Protein AF-A0A529QD06-F1 (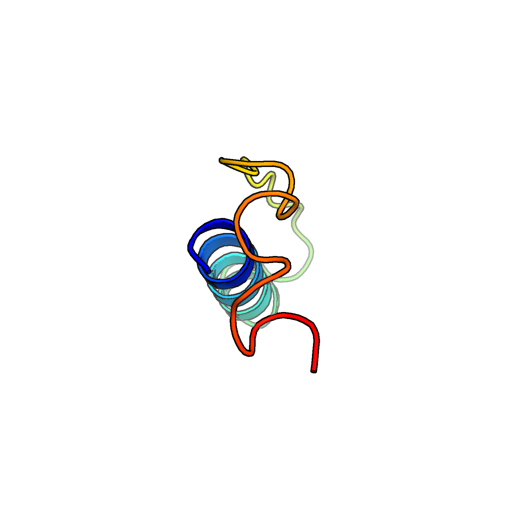afdb_monomer)

pLDDT: mean 86.55, std 9.95, range [59.44, 97.06]

Structure (mmCIF, N/CA/C/O backbone):
data_AF-A0A529QD06-F1
#
_entry.id   AF-A0A529QD06-F1
#
loop_
_atom_site.group_PDB
_atom_site.id
_atom_site.type_symbol
_atom_site.label_atom_id
_atom_site.label_alt_id
_atom_site.label_comp_id
_atom_site.label_asym_id
_atom_site.label_entity_id
_atom_site.label_seq_id
_atom_site.pdbx_PDB_ins_code
_atom_site.Cartn_x
_atom_site.Cartn_y
_atom_site.Cartn_z
_atom_site.occupancy
_atom_site.B_iso_or_equiv
_atom_site.auth_seq_id
_atom_site.auth_comp_id
_atom_site.auth_asym_id
_atom_site.auth_atom_id
_atom_site.pdbx_PDB_model_num
ATOM 1 N N . PHE A 1 1 ? 6.930 -3.492 -9.351 1.00 66.88 1 PHE A N 1
ATOM 2 C CA . PHE A 1 1 ? 5.593 -4.055 -9.030 1.00 66.88 1 PHE A CA 1
ATOM 3 C C . PHE A 1 1 ? 5.306 -4.240 -7.528 1.00 66.88 1 PHE A C 1
ATOM 5 O O . PHE A 1 1 ? 4.185 -3.958 -7.126 1.00 66.88 1 PHE A O 1
ATOM 12 N N . SER A 1 2 ? 6.264 -4.669 -6.684 1.00 77.88 2 SER A N 1
ATOM 13 C CA . SER A 1 2 ? 6.031 -5.015 -5.256 1.00 77.88 2 SER A CA 1
ATOM 14 C C . SER A 1 2 ? 5.301 -3.940 -4.418 1.00 77.88 2 SER A C 1
ATOM 16 O O . SER A 1 2 ? 4.307 -4.239 -3.761 1.00 77.88 2 SER A O 1
ATOM 18 N N . SER A 1 3 ? 5.701 -2.666 -4.515 1.00 83.06 3 SER A N 1
ATOM 19 C CA . SER A 1 3 ? 5.060 -1.57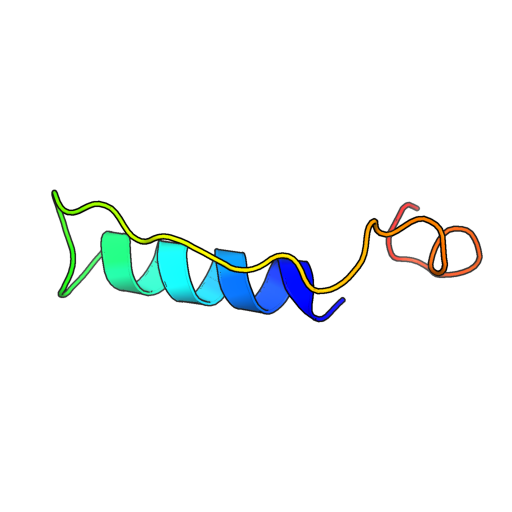1 -3.766 1.00 83.06 3 SER A CA 1
ATOM 20 C C . SER A 1 3 ? 3.561 -1.406 -4.071 1.00 83.06 3 SER A C 1
ATOM 22 O O . SER A 1 3 ? 2.777 -1.121 -3.169 1.00 83.06 3 SER A O 1
ATOM 24 N N . GLY A 1 4 ? 3.141 -1.625 -5.324 1.00 86.06 4 GLY A N 1
ATOM 25 C CA . GLY A 1 4 ? 1.730 -1.543 -5.720 1.00 86.06 4 GLY A CA 1
ATOM 26 C C . GLY A 1 4 ? 0.888 -2.684 -5.145 1.00 86.06 4 GLY A C 1
ATOM 27 O O . GLY A 1 4 ? -0.247 -2.461 -4.726 1.00 86.06 4 GLY A O 1
ATOM 28 N N . ALA A 1 5 ? 1.461 -3.887 -5.040 1.00 90.06 5 ALA A N 1
ATOM 29 C CA . ALA A 1 5 ? 0.796 -5.029 -4.416 1.00 90.06 5 ALA A CA 1
ATOM 30 C C . ALA A 1 5 ? 0.516 -4.778 -2.924 1.00 90.06 5 ALA A C 1
ATOM 32 O O . ALA A 1 5 ? -0.579 -5.079 -2.445 1.00 90.06 5 ALA A O 1
ATOM 33 N N . ASN A 1 6 ? 1.457 -4.149 -2.210 1.00 91.44 6 ASN A N 1
ATOM 34 C CA . ASN A 1 6 ? 1.275 -3.798 -0.800 1.00 91.44 6 ASN A CA 1
ATOM 35 C C . ASN A 1 6 ? 0.105 -2.818 -0.603 1.00 91.44 6 ASN A C 1
ATOM 37 O O . ASN A 1 6 ? -0.727 -3.006 0.286 1.00 91.44 6 ASN A O 1
ATOM 41 N N . VAL A 1 7 ? 0.002 -1.797 -1.462 1.00 92.25 7 VAL A N 1
ATOM 42 C CA . VAL A 1 7 ? -1.111 -0.834 -1.426 1.00 92.25 7 VAL A CA 1
ATOM 43 C C . VAL A 1 7 ? -2.437 -1.510 -1.784 1.00 92.25 7 VAL A C 1
ATOM 45 O O . VAL A 1 7 ? -3.439 -1.283 -1.108 1.00 92.25 7 VAL A O 1
ATOM 48 N N . ALA A 1 8 ? -2.459 -2.384 -2.794 1.00 93.62 8 ALA A N 1
ATOM 49 C CA . ALA A 1 8 ? -3.666 -3.115 -3.183 1.00 93.62 8 ALA A CA 1
ATOM 50 C C . ALA A 1 8 ? -4.198 -4.009 -2.048 1.00 93.62 8 ALA A C 1
ATOM 52 O O . ALA A 1 8 ? -5.405 -4.039 -1.793 1.00 93.62 8 ALA A O 1
ATOM 53 N N . ALA A 1 9 ? -3.306 -4.693 -1.325 1.00 94.06 9 ALA A N 1
ATOM 54 C CA . ALA A 1 9 ? -3.670 -5.483 -0.154 1.00 94.06 9 ALA A CA 1
ATOM 55 C C . ALA A 1 9 ? -4.233 -4.603 0.976 1.00 94.06 9 ALA A C 1
ATOM 57 O O . ALA A 1 9 ? -5.292 -4.914 1.525 1.00 94.06 9 ALA A O 1
ATOM 58 N N . ALA A 1 10 ? -3.584 -3.471 1.275 1.00 94.94 10 ALA A N 1
ATOM 59 C CA . ALA A 1 10 ? -4.066 -2.523 2.279 1.00 94.94 10 ALA A CA 1
ATOM 60 C C . ALA A 1 10 ? -5.460 -1.974 1.928 1.00 94.94 10 ALA A C 1
ATOM 62 O O . ALA A 1 10 ? -6.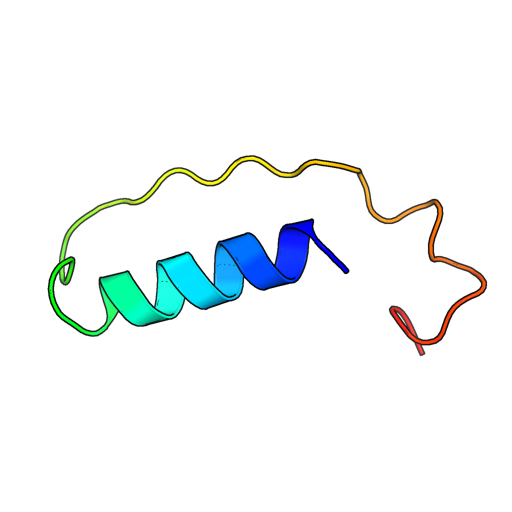350 -1.968 2.776 1.00 94.94 10 ALA A O 1
ATOM 63 N N . LEU A 1 11 ? -5.696 -1.599 0.665 1.00 95.50 11 LEU A N 1
ATOM 64 C CA . LEU A 1 11 ? -7.007 -1.146 0.190 1.00 95.50 11 LEU A CA 1
ATOM 65 C C . LEU A 1 11 ? -8.087 -2.219 0.341 1.00 95.50 11 LEU A C 1
ATOM 67 O O . LEU A 1 11 ? -9.221 -1.904 0.699 1.00 95.50 11 LEU A O 1
ATOM 71 N N . ARG A 1 12 ? -7.754 -3.489 0.087 1.00 96.31 12 ARG A N 1
ATOM 72 C CA . ARG A 1 12 ? -8.696 -4.596 0.277 1.00 96.31 12 ARG A CA 1
ATOM 73 C C . ARG A 1 12 ? -9.074 -4.772 1.749 1.00 96.31 12 ARG A C 1
ATOM 75 O O . ARG A 1 12 ? -10.251 -4.960 2.037 1.00 96.31 12 ARG A O 1
ATOM 82 N N . LEU A 1 13 ? -8.112 -4.657 2.664 1.00 96.12 13 LEU A N 1
ATOM 83 C CA . LEU A 1 13 ? -8.361 -4.734 4.108 1.00 96.12 13 LEU A CA 1
ATOM 84 C C . LEU A 1 13 ? -9.192 -3.549 4.618 1.00 96.12 13 LEU A C 1
ATOM 86 O O . LEU A 1 13 ? -10.122 -3.747 5.396 1.00 96.12 13 LEU A O 1
ATOM 90 N N . LEU A 1 14 ? -8.907 -2.334 4.139 1.00 97.06 14 LEU A N 1
ATOM 91 C CA . LEU A 1 14 ? -9.655 -1.119 4.491 1.00 97.06 14 LEU A CA 1
ATOM 92 C C . LEU A 1 14 ? -11.114 -1.145 4.017 1.00 97.06 14 LEU A C 1
ATOM 94 O O . LEU A 1 14 ? -11.951 -0.451 4.580 1.00 97.06 14 LEU A O 1
ATOM 98 N N . ARG A 1 15 ? -11.442 -1.937 2.993 1.00 95.38 15 ARG A N 1
ATOM 99 C CA . ARG A 1 15 ? -12.829 -2.136 2.539 1.00 95.38 15 ARG A CA 1
ATOM 100 C C . ARG A 1 15 ? -13.594 -3.185 3.350 1.00 95.38 15 ARG A C 1
ATOM 102 O O . ARG A 1 15 ? -14.806 -3.284 3.190 1.00 95.38 15 ARG A O 1
ATOM 109 N N . GLY A 1 16 ? -12.903 -3.974 4.170 1.00 94.19 16 GLY A N 1
ATOM 110 C CA . GLY A 1 16 ? -13.487 -5.031 4.992 1.00 94.19 16 GLY A CA 1
ATOM 111 C C . GLY A 1 16 ? -13.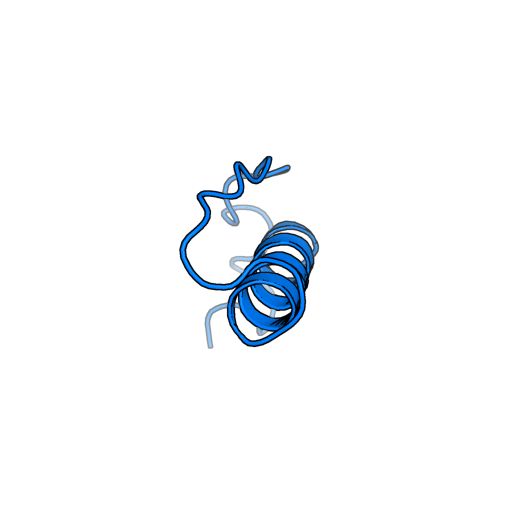110 -4.854 6.456 1.00 94.19 16 GLY A C 1
ATOM 112 O O . GLY A 1 16 ? -13.457 -3.856 7.082 1.00 94.19 16 GLY A O 1
ATOM 113 N N . ASP A 1 17 ? -12.365 -5.821 6.984 1.00 91.81 17 ASP A N 1
ATOM 114 C CA . ASP A 1 17 ? -12.055 -5.975 8.412 1.00 91.81 17 ASP A CA 1
ATOM 115 C C . ASP A 1 17 ? -11.344 -4.774 9.059 1.00 91.81 17 ASP A C 1
ATOM 117 O O . ASP A 1 17 ? -11.336 -4.625 10.284 1.00 91.81 17 ASP A O 1
ATOM 121 N N . GLN A 1 18 ? -10.707 -3.922 8.253 1.00 95.44 18 GLN A N 1
ATOM 122 C CA . GLN A 1 18 ? -10.028 -2.712 8.716 1.00 95.44 18 GLN A CA 1
ATOM 123 C C . GLN A 1 18 ? -10.742 -1.422 8.282 1.00 95.44 18 GLN A C 1
ATOM 125 O O . GLN A 1 18 ? -10.121 -0.362 8.247 1.00 95.44 18 GLN A O 1
ATOM 130 N N . SER A 1 19 ? -12.038 -1.485 7.970 1.00 95.81 19 SER A N 1
ATOM 131 C CA . SER A 1 19 ? -12.844 -0.300 7.659 1.00 95.81 19 SER A CA 1
ATOM 132 C C . SER A 1 19 ? -12.782 0.752 8.771 1.00 95.81 19 SER A C 1
ATOM 134 O O . SER A 1 19 ? -12.831 0.433 9.960 1.00 95.81 19 SER A O 1
ATOM 136 N N . GLY A 1 20 ? -12.617 2.016 8.369 1.00 95.38 20 GLY A N 1
ATOM 137 C CA . GLY A 1 20 ? -12.472 3.164 9.270 1.00 95.38 20 GLY A CA 1
ATOM 138 C C . GLY A 1 20 ? -11.114 3.284 9.973 1.00 95.38 20 GLY A C 1
ATOM 139 O O . GLY A 1 20 ? -10.928 4.207 10.763 1.00 95.38 20 GLY A O 1
ATOM 140 N N . LYS A 1 21 ? -10.162 2.381 9.708 1.00 97.06 21 LYS A N 1
ATOM 141 C CA . LYS A 1 21 ? -8.808 2.435 10.278 1.00 97.06 21 LYS A CA 1
ATOM 142 C C . LYS A 1 21 ? -7.805 3.036 9.295 1.00 97.06 21 LYS A C 1
ATOM 144 O O . LYS A 1 21 ? -8.101 3.253 8.123 1.00 97.06 21 LYS A O 1
ATOM 149 N N . THR A 1 22 ? -6.586 3.245 9.780 1.00 96.75 22 THR A N 1
ATOM 150 C CA . THR A 1 22 ? -5.441 3.679 8.975 1.00 96.75 22 THR A CA 1
ATOM 151 C C . THR A 1 22 ? -4.417 2.554 8.900 1.00 96.75 22 THR A C 1
ATOM 153 O O . THR A 1 22 ? -4.004 2.027 9.931 1.00 96.75 22 THR A O 1
ATOM 156 N N . ILE A 1 23 ? -3.989 2.198 7.686 1.00 95.69 23 ILE A N 1
ATOM 157 C CA . ILE A 1 23 ? -2.931 1.207 7.445 1.00 95.69 23 ILE A CA 1
ATOM 158 C C . ILE A 1 23 ? -1.709 1.922 6.867 1.00 95.69 23 ILE A C 1
ATOM 160 O O . ILE A 1 23 ? -1.801 2.562 5.821 1.00 95.69 23 ILE A O 1
ATOM 164 N N . ALA A 1 24 ? -0.562 1.792 7.536 1.00 95.88 24 ALA A N 1
ATOM 165 C CA . ALA A 1 24 ? 0.724 2.236 7.009 1.00 95.88 24 ALA A CA 1
ATOM 166 C C . ALA A 1 24 ? 1.316 1.160 6.088 1.00 95.88 24 ALA A C 1
ATOM 168 O O . ALA A 1 24 ? 1.292 -0.027 6.414 1.00 95.88 24 ALA A O 1
ATOM 169 N N . VAL A 1 25 ? 1.862 1.576 4.944 1.00 93.56 25 VAL A N 1
ATOM 170 C CA . VAL A 1 25 ? 2.451 0.676 3.946 1.00 93.56 25 VAL A CA 1
ATOM 171 C C . VAL A 1 25 ? 3.885 1.098 3.657 1.00 93.56 25 VAL A C 1
ATOM 173 O O . VAL A 1 25 ? 4.155 2.278 3.443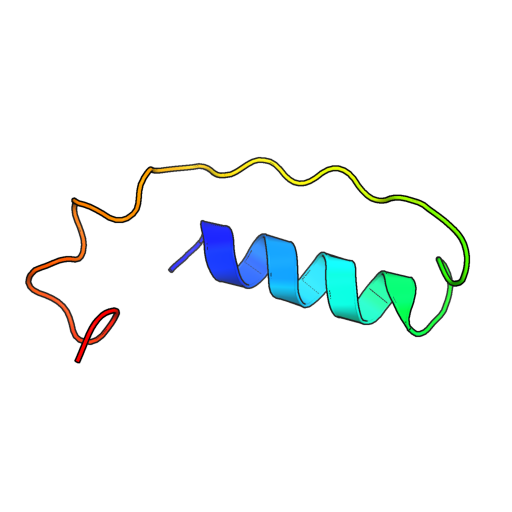 1.00 93.56 25 VAL A O 1
ATOM 176 N N . VAL A 1 26 ? 4.804 0.130 3.619 1.00 92.62 26 VAL A N 1
ATOM 177 C CA . VAL A 1 26 ? 6.194 0.366 3.214 1.00 92.62 26 VAL A CA 1
ATOM 178 C C . VAL A 1 26 ? 6.310 0.258 1.698 1.00 92.62 26 VAL A C 1
ATOM 180 O O . VAL A 1 26 ? 5.940 -0.752 1.091 1.00 92.62 26 VAL A O 1
ATOM 183 N N . ILE A 1 27 ? 6.861 1.309 1.098 1.00 90.56 27 ILE A N 1
ATOM 184 C CA . ILE A 1 27 ? 7.208 1.362 -0.318 1.00 90.56 27 ILE A CA 1
ATOM 185 C C . ILE A 1 27 ? 8.662 0.907 -0.458 1.00 90.56 27 ILE A C 1
ATOM 187 O O . ILE A 1 27 ? 9.575 1.558 0.042 1.00 90.56 27 ILE A O 1
ATOM 191 N N . CYS A 1 28 ? 8.871 -0.245 -1.098 1.00 84.19 28 CYS A N 1
ATOM 192 C CA . CYS A 1 28 ? 10.170 -0.927 -1.121 1.00 84.19 28 CYS A CA 1
ATOM 193 C C . CYS A 1 28 ? 11.158 -0.360 -2.154 1.00 84.19 28 CYS A C 1
ATOM 195 O O . CYS A 1 28 ? 12.352 -0.630 -2.068 1.00 84.19 28 CYS A O 1
ATOM 197 N N . ASP A 1 29 ? 10.677 0.383 -3.151 1.00 83.12 29 ASP A N 1
ATOM 198 C CA . ASP A 1 29 ? 11.497 1.107 -4.124 1.00 83.12 29 ASP A CA 1
ATOM 199 C C . ASP A 1 29 ? 10.696 2.265 -4.750 1.00 83.12 29 ASP A C 1
ATOM 201 O O . ASP A 1 29 ? 9.465 2.284 -4.681 1.00 83.12 29 ASP A O 1
ATOM 205 N N . SER A 1 30 ? 11.397 3.227 -5.358 1.00 79.31 30 SER A N 1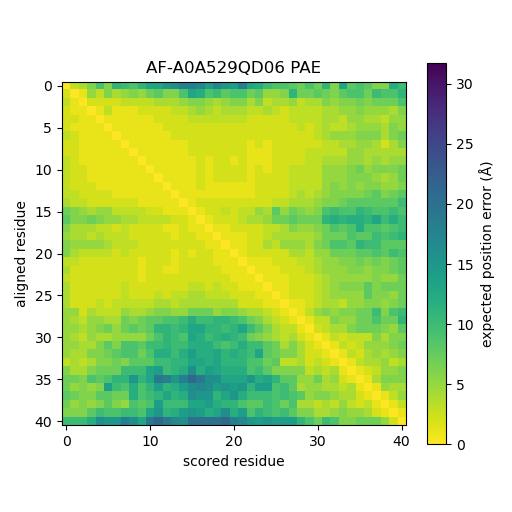
ATOM 206 C CA . SER A 1 30 ? 10.822 4.443 -5.952 1.00 79.31 30 SER A CA 1
ATOM 207 C C . SER A 1 30 ? 10.217 4.254 -7.347 1.00 79.31 30 SER A C 1
ATOM 209 O O . SER A 1 30 ? 9.809 5.224 -7.976 1.00 79.31 30 SER A O 1
ATOM 211 N N . GLY A 1 31 ? 10.186 3.035 -7.887 1.00 76.00 31 GLY A N 1
ATOM 212 C CA . GLY A 1 31 ? 9.645 2.768 -9.217 1.00 76.00 31 GLY A CA 1
ATOM 213 C C . GLY A 1 31 ? 10.564 3.134 -10.393 1.00 76.00 31 GLY A C 1
ATOM 214 O O . GLY A 1 31 ? 10.362 2.612 -11.489 1.00 76.00 31 GLY A O 1
ATOM 215 N N . LEU A 1 32 ? 11.608 3.951 -10.175 1.00 77.81 32 LEU A N 1
ATOM 216 C CA . LEU A 1 32 ? 12.531 4.413 -11.229 1.00 77.81 32 LEU A CA 1
ATOM 217 C C . LEU A 1 32 ? 13.234 3.262 -11.961 1.00 77.81 32 LEU A C 1
ATOM 219 O O . LEU A 1 32 ? 13.508 3.357 -13.152 1.00 77.81 32 LEU A O 1
ATOM 223 N N . LYS A 1 33 ? 13.485 2.141 -11.277 1.00 76.50 33 LYS A N 1
ATOM 224 C CA . LYS A 1 33 ? 14.108 0.963 -11.900 1.00 76.50 33 LYS A CA 1
ATOM 225 C C . LYS A 1 33 ? 13.195 0.218 -12.885 1.00 76.50 33 LYS A C 1
ATOM 227 O O . LYS A 1 33 ? 13.661 -0.690 -13.559 1.00 76.50 33 LYS A O 1
ATOM 232 N N . TYR A 1 34 ? 11.910 0.570 -12.952 1.00 77.56 34 TYR A N 1
ATOM 233 C CA . TYR A 1 34 ? 10.923 -0.067 -13.829 1.00 77.56 34 TYR A CA 1
ATOM 234 C C . TYR A 1 34 ? 10.526 0.817 -15.021 1.00 77.56 34 TYR A C 1
ATOM 236 O O . TYR A 1 34 ? 9.584 0.470 -15.727 1.00 77.56 34 TYR A O 1
ATOM 244 N N . LEU A 1 35 ? 11.228 1.933 -15.264 1.00 74.44 35 LEU A N 1
ATOM 245 C CA . LEU A 1 35 ? 10.971 2.822 -16.409 1.00 74.44 35 LEU A CA 1
ATOM 246 C C . LEU 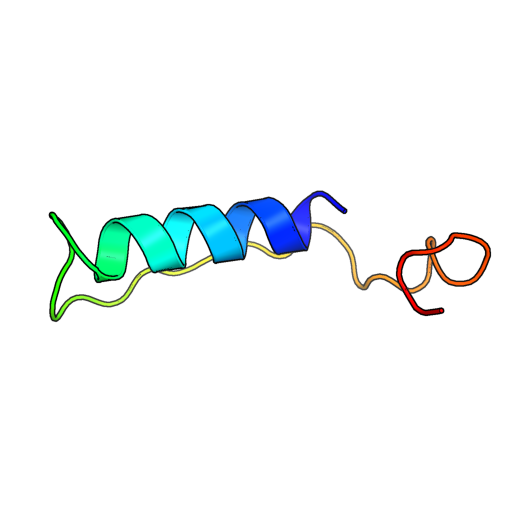A 1 35 ? 11.083 2.110 -17.767 1.00 74.44 35 LEU A C 1
ATOM 248 O O . LEU A 1 35 ? 10.415 2.504 -18.711 1.00 74.44 35 LEU A O 1
ATOM 252 N N . SER A 1 36 ? 11.885 1.046 -17.855 1.00 76.75 36 SER A N 1
ATOM 253 C CA . SER A 1 36 ? 12.037 0.224 -19.067 1.00 76.75 36 SER A CA 1
ATOM 254 C C . SER A 1 36 ? 11.087 -0.982 -19.123 1.00 76.75 36 SER A C 1
ATOM 256 O O . SER A 1 36 ? 11.312 -1.898 -19.908 1.00 76.75 36 SER A O 1
ATOM 258 N N . THR A 1 37 ? 10.083 -1.038 -18.248 1.00 80.06 37 THR A N 1
ATOM 259 C CA . THR A 1 37 ? 9.069 -2.106 -18.202 1.00 80.06 37 THR A CA 1
ATOM 260 C C . THR A 1 37 ? 7.685 -1.513 -18.421 1.00 80.06 37 THR A C 1
ATOM 262 O O . THR A 1 37 ? 7.507 -0.308 -18.255 1.00 80.06 37 THR A O 1
ATOM 265 N N . ASP A 1 38 ? 6.685 -2.363 -18.642 1.00 76.12 38 ASP A N 1
ATOM 266 C CA . ASP A 1 38 ? 5.284 -1.950 -18.818 1.00 76.12 38 ASP A CA 1
ATOM 267 C C . ASP A 1 38 ? 4.596 -1.425 -17.544 1.00 76.12 38 ASP A C 1
ATOM 269 O O . ASP A 1 38 ? 3.377 -1.420 -17.435 1.00 76.12 38 ASP A O 1
ATOM 273 N N . LEU A 1 39 ? 5.357 -1.020 -16.524 1.00 73.56 39 LEU A N 1
ATOM 274 C CA . LEU A 1 39 ? 4.781 -0.435 -15.314 1.00 73.56 39 LEU A CA 1
ATOM 275 C C . LEU A 1 39 ? 4.268 0.998 -15.542 1.00 73.56 39 LEU A C 1
ATOM 277 O O . LEU A 1 39 ? 3.420 1.455 -14.779 1.00 73.56 39 LEU A O 1
ATOM 281 N N . TRP A 1 40 ? 4.806 1.706 -16.539 1.00 68.44 40 TRP A N 1
ATOM 282 C CA . TRP A 1 40 ? 4.521 3.12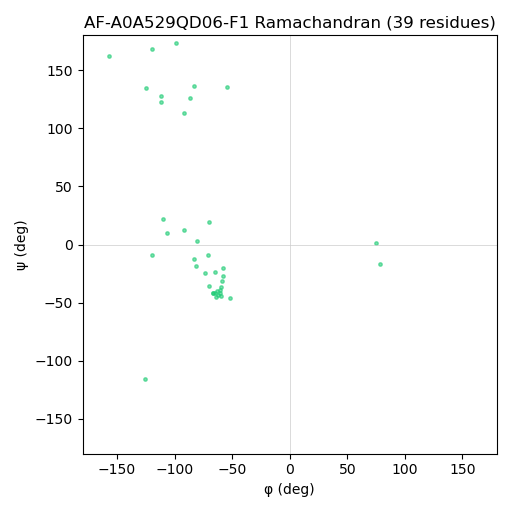5 -16.795 1.00 68.44 40 TRP A CA 1
ATOM 283 C C . TRP A 1 40 ? 3.908 3.413 -18.175 1.00 68.44 40 TRP A C 1
ATOM 285 O O . TRP A 1 40 ? 3.512 4.555 -18.413 1.00 68.44 40 TRP A O 1
ATOM 295 N N . SER A 1 41 ? 3.859 2.417 -19.063 1.00 59.44 41 SER A N 1
ATOM 296 C CA . SER A 1 41 ? 3.154 2.444 -20.355 1.00 59.44 41 SER A CA 1
ATOM 297 C C . SER A 1 41 ? 1.682 2.078 -20.194 1.00 59.44 41 SER A C 1
ATOM 299 O O . SER A 1 41 ? 0.874 2.628 -20.972 1.00 59.44 41 SER A O 1
#

Sequence (41 aa):
FSSGANVAAALRLLRGDQSGKTIAVVICDSGLKYLSTDLWS

Secondary structure (DSSP, 8-state):
-HHHHHHHHHHHHHTTTTTT--------S-SGGGTTTTT--

Foldseek 3Di:
DVQVVQVVVVVVCCVPVVPPHDDDGDRPDPCPVCPVDPPPD

Radius of gyration: 12.68 Å; Cα contacts (8 Å, |Δi|>4): 23; chains: 1; bounding box: 28×10×31 Å

Mean predicted aligned error: 5.03 Å

Solvent-accessible surface area (backbone atoms only — not comparable to full-atom v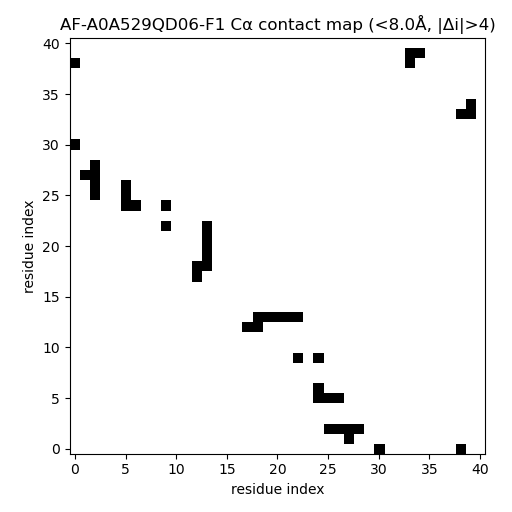alues): 2799 Å² total; per-residue (Å²): 113,69,44,58,54,53,51,54,52,50,54,56,37,41,74,49,97,37,52,96,62,86,83,88,77,78,70,83,65,91,60,70,93,39,71,91,43,82,82,80,113